Protein AF-A0AAU4J908-F1 (afdb_monomer)

Sequence (123 aa):
MGYPFQTADGSRILWDPALRVGQAYVALAREAAELHGLPTGLTENERLGGSDVDPAAFQRFTQGLYDRYCSTNNFVLHGLLRGLLLSSIVMLEKTGGSIVRTPGREDGLLEDLDSYVRAMWTD

Nearest PDB structures (foldseek):
  7zoq-assembly1_A  TM=2.936E-01  e=1.589E+00  Desulfonema magnum
  3now-assembly1_A  TM=3.440E-01  e=5.905E+00  Drosophila melanogaster
  2qe0-assembly1_D  TM=2.023E-01  e=7.419E+00  Streptococcus mutans

pLDDT: mean 93.95, std 6.59, range [47.62, 98.62]

Structure (mmCIF, N/CA/C/O backbone):
data_AF-A0AAU4J908-F1
#
_entry.id   AF-A0AAU4J908-F1
#
loop_
_atom_site.group_PDB
_atom_site.id
_atom_site.type_symbol
_atom_site.label_atom_id
_atom_site.label_alt_id
_atom_site.label_comp_id
_atom_site.label_asym_id
_atom_site.label_entity_id
_atom_site.label_seq_id
_atom_site.pdbx_PDB_ins_code
_atom_site.Cartn_x
_atom_site.Cartn_y
_atom_site.Cartn_z
_atom_site.occupancy
_atom_site.B_iso_or_equiv
_atom_site.auth_seq_id
_atom_site.auth_comp_id
_atom_site.auth_asym_id
_atom_site.auth_atom_id
_atom_site.pdbx_PDB_model_num
ATOM 1 N N . MET A 1 1 ? 22.316 -4.819 -2.686 1.00 78.69 1 MET A N 1
ATOM 2 C CA . MET A 1 1 ? 21.270 -4.737 -3.725 1.00 78.69 1 MET A CA 1
ATOM 3 C C . MET A 1 1 ? 19.957 -4.429 -3.027 1.00 78.69 1 MET A C 1
ATOM 5 O O . MET A 1 1 ? 19.710 -5.032 -1.981 1.00 78.69 1 MET A O 1
ATOM 9 N N . GLY A 1 2 ? 19.210 -3.449 -3.531 1.00 93.31 2 GLY A N 1
ATOM 10 C CA . GLY A 1 2 ? 17.908 -3.053 -2.991 1.00 93.31 2 GLY A CA 1
ATOM 11 C C . GLY A 1 2 ? 16.751 -3.847 -3.599 1.00 93.31 2 GLY A C 1
ATOM 12 O O . GLY A 1 2 ? 16.976 -4.899 -4.200 1.00 93.31 2 GLY A O 1
ATOM 13 N N . TYR A 1 3 ? 15.534 -3.345 -3.422 1.00 97.19 3 TYR A N 1
ATOM 14 C CA . TYR A 1 3 ? 14.311 -3.821 -4.072 1.00 97.19 3 TYR A CA 1
ATOM 15 C C . TYR A 1 3 ? 13.496 -2.599 -4.512 1.00 97.19 3 TYR A C 1
ATOM 17 O O . TYR A 1 3 ? 12.584 -2.179 -3.799 1.00 97.19 3 TYR A O 1
ATOM 25 N N . PRO A 1 4 ? 13.846 -1.969 -5.641 1.00 97.25 4 PRO A N 1
ATOM 26 C CA . PRO A 1 4 ? 13.263 -0.692 -6.017 1.00 97.25 4 PRO A CA 1
ATOM 27 C C . PRO A 1 4 ? 11.780 -0.834 -6.370 1.00 97.25 4 PRO A C 1
ATOM 29 O O . PRO A 1 4 ? 11.395 -1.662 -7.194 1.00 97.25 4 PRO A O 1
ATOM 32 N N . PHE A 1 5 ? 10.957 0.024 -5.779 1.00 97.94 5 PHE A N 1
ATOM 33 C CA . PHE A 1 5 ? 9.586 0.286 -6.195 1.00 97.94 5 PHE A CA 1
ATOM 34 C C . PHE A 1 5 ? 9.595 1.478 -7.148 1.00 97.94 5 PHE A C 1
ATOM 36 O O . PHE A 1 5 ? 9.950 2.589 -6.745 1.00 97.94 5 PHE A O 1
ATOM 43 N N . GLN A 1 6 ? 9.223 1.263 -8.406 1.00 97.69 6 GLN A N 1
ATOM 44 C CA . GLN A 1 6 ? 9.184 2.284 -9.452 1.00 97.69 6 GLN A CA 1
ATOM 45 C C . GLN A 1 6 ? 7.741 2.515 -9.903 1.00 97.69 6 GLN A C 1
ATOM 47 O O . GLN A 1 6 ? 6.936 1.597 -9.869 1.00 97.69 6 GLN A O 1
ATOM 52 N N . THR A 1 7 ? 7.378 3.718 -10.338 1.00 97.50 7 THR A N 1
ATOM 53 C CA . THR A 1 7 ? 6.114 3.906 -11.065 1.00 97.50 7 THR A CA 1
ATOM 54 C C . THR A 1 7 ? 6.107 3.066 -12.345 1.00 97.50 7 THR A C 1
ATOM 56 O O . THR A 1 7 ? 7.138 2.932 -12.998 1.00 97.50 7 THR A O 1
ATOM 59 N N . ALA A 1 8 ? 4.951 2.524 -12.736 1.00 94.81 8 ALA A N 1
ATOM 60 C CA . ALA A 1 8 ? 4.841 1.640 -13.905 1.00 94.81 8 ALA A CA 1
ATOM 61 C C . ALA A 1 8 ? 5.262 2.293 -15.241 1.00 94.81 8 ALA A C 1
ATOM 63 O O . ALA A 1 8 ? 5.631 1.601 -16.185 1.00 94.81 8 ALA A O 1
ATOM 64 N N . ASP A 1 9 ? 5.242 3.626 -15.326 1.00 93.88 9 ASP A N 1
ATOM 65 C CA . ASP A 1 9 ? 5.757 4.393 -16.470 1.00 93.88 9 ASP A CA 1
ATOM 66 C C . ASP A 1 9 ? 7.287 4.595 -16.441 1.00 93.88 9 ASP A C 1
ATOM 68 O O . ASP A 1 9 ? 7.859 5.221 -17.333 1.00 93.88 9 ASP A O 1
ATOM 72 N N . GLY A 1 10 ? 7.963 4.098 -15.404 1.00 93.31 10 GLY A N 1
ATOM 73 C CA . GLY A 1 10 ? 9.398 4.230 -15.201 1.00 93.31 10 GLY A CA 1
ATOM 74 C C . GLY A 1 10 ? 9.867 5.629 -14.783 1.00 93.31 10 GLY A C 1
ATOM 75 O O . GLY A 1 10 ? 11.074 5.854 -14.680 1.00 93.31 10 GLY A O 1
ATOM 76 N N . SER A 1 11 ? 8.963 6.581 -14.541 1.00 93.44 11 SER A N 1
ATOM 77 C CA . SER A 1 11 ? 9.330 7.987 -14.332 1.00 93.44 11 SER A CA 1
ATOM 78 C C . SER A 1 11 ? 9.950 8.278 -12.961 1.00 93.44 11 SER A C 1
ATOM 80 O O . SER A 1 11 ? 10.714 9.239 -12.829 1.00 93.44 11 SER A O 1
ATOM 82 N N . ARG A 1 12 ? 9.651 7.474 -11.929 1.00 94.25 12 ARG A N 1
ATOM 83 C CA . ARG A 1 12 ? 10.062 7.769 -10.548 1.00 94.25 12 ARG A CA 1
ATOM 84 C C . ARG A 1 12 ? 10.290 6.518 -9.704 1.00 94.25 12 ARG A C 1
ATOM 86 O O . ARG A 1 12 ? 9.445 5.633 -9.658 1.00 94.25 12 ARG A O 1
ATOM 93 N N . ILE A 1 13 ? 11.385 6.506 -8.940 1.00 96.06 13 ILE A N 1
ATOM 94 C CA . ILE A 1 13 ? 11.587 5.555 -7.836 1.00 96.06 13 ILE A CA 1
ATOM 95 C C . ILE A 1 13 ? 10.852 6.066 -6.594 1.00 96.06 13 ILE A C 1
ATOM 97 O O . ILE A 1 13 ? 11.121 7.163 -6.097 1.00 96.06 13 ILE A O 1
ATOM 101 N N . LEU A 1 14 ? 9.913 5.270 -6.096 1.00 96.31 14 LEU A N 1
ATOM 102 C CA . LEU A 1 14 ? 9.073 5.564 -4.938 1.00 96.31 14 LEU A CA 1
ATOM 103 C C . LEU A 1 14 ? 9.779 5.167 -3.639 1.00 96.31 14 LEU A C 1
ATOM 105 O O . LEU A 1 14 ? 9.811 5.937 -2.683 1.00 96.31 14 LEU A O 1
ATOM 109 N N . TRP A 1 15 ? 10.426 4.010 -3.615 1.00 96.94 15 TRP A N 1
ATOM 110 C CA . TRP A 1 15 ? 11.142 3.510 -2.444 1.00 96.94 15 TRP A CA 1
ATOM 111 C C . TRP A 1 15 ? 12.186 2.488 -2.887 1.00 96.94 15 TRP A C 1
ATOM 113 O O . TRP A 1 15 ? 11.892 1.684 -3.762 1.00 96.94 15 TRP A O 1
ATOM 123 N N . ASP A 1 16 ? 13.385 2.505 -2.305 1.00 96.19 16 ASP A N 1
ATOM 124 C CA . ASP A 1 16 ? 14.421 1.498 -2.578 1.00 96.19 16 ASP A CA 1
ATOM 125 C C . ASP A 1 16 ? 14.965 0.900 -1.267 1.00 96.19 16 ASP A C 1
ATOM 127 O O . ASP A 1 16 ? 16.023 1.294 -0.773 1.00 96.19 16 ASP A O 1
ATOM 131 N N . PRO A 1 17 ? 14.206 -0.003 -0.625 1.00 96.25 17 PRO A N 1
ATOM 132 C CA . PRO A 1 17 ? 14.638 -0.667 0.591 1.00 96.25 17 PRO A CA 1
ATOM 133 C C . PRO A 1 17 ? 15.685 -1.747 0.332 1.00 96.25 17 PRO A C 1
ATOM 135 O O . PRO A 1 17 ? 15.891 -2.222 -0.782 1.00 96.25 17 PRO A O 1
ATOM 138 N N . ALA A 1 18 ? 16.270 -2.254 1.419 1.00 96.19 18 ALA A N 1
ATOM 139 C CA . ALA A 1 18 ? 17.009 -3.509 1.376 1.00 96.19 18 ALA A CA 1
ATOM 140 C C . ALA A 1 18 ? 16.141 -4.653 0.813 1.00 96.19 18 ALA A C 1
ATOM 142 O O . ALA A 1 18 ? 14.956 -4.760 1.135 1.00 96.19 18 ALA A O 1
ATOM 143 N N . LEU A 1 19 ? 16.763 -5.560 0.050 1.00 95.88 19 LEU A N 1
ATOM 144 C CA . LEU A 1 19 ? 16.084 -6.635 -0.687 1.00 95.88 19 LEU A CA 1
ATOM 145 C C . LEU A 1 19 ? 14.997 -7.368 0.119 1.00 95.88 19 LEU A C 1
ATOM 147 O O . LEU A 1 19 ? 13.852 -7.479 -0.312 1.00 95.88 19 LEU A O 1
ATOM 151 N N . ARG A 1 20 ? 15.347 -7.840 1.321 1.00 96.75 20 ARG A N 1
ATOM 152 C CA . ARG A 1 20 ? 14.433 -8.611 2.179 1.00 96.75 20 ARG A CA 1
ATOM 153 C C . ARG A 1 20 ? 13.255 -7.794 2.704 1.00 96.75 20 ARG A C 1
ATOM 155 O O . ARG A 1 20 ? 12.194 -8.360 2.936 1.00 96.75 20 ARG A O 1
ATOM 162 N N . VAL A 1 21 ? 13.439 -6.490 2.891 1.00 96.38 21 VAL A N 1
ATOM 163 C CA . VAL A 1 21 ? 12.372 -5.589 3.341 1.00 96.38 21 VAL A CA 1
ATOM 164 C C . VAL A 1 21 ? 11.360 -5.390 2.214 1.00 96.38 21 VAL A C 1
ATOM 166 O O . VAL A 1 21 ? 10.165 -5.543 2.448 1.00 96.38 21 VAL A O 1
ATOM 169 N N . GLY A 1 22 ? 11.826 -5.152 0.982 1.00 97.44 22 GLY A N 1
ATOM 170 C CA . GLY A 1 22 ? 10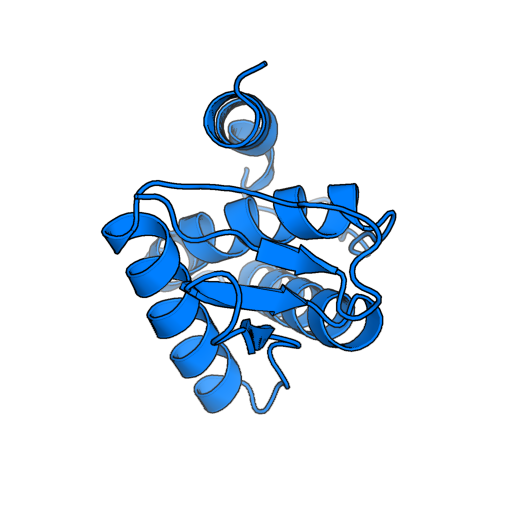.940 -5.056 -0.183 1.00 97.44 22 GLY A CA 1
ATOM 171 C C . GLY A 1 22 ? 10.186 -6.359 -0.464 1.00 97.44 22 GLY A C 1
ATOM 172 O O . GLY A 1 22 ? 8.971 -6.339 -0.640 1.00 97.44 22 GLY A O 1
ATOM 173 N N . GLN A 1 23 ? 10.868 -7.507 -0.399 1.00 97.62 23 GLN A N 1
ATOM 174 C CA . GLN A 1 23 ? 10.231 -8.822 -0.549 1.00 97.62 23 GLN A CA 1
ATOM 175 C C . GLN A 1 23 ? 9.167 -9.089 0.525 1.00 97.62 23 GLN A C 1
ATOM 177 O O . GLN A 1 23 ? 8.081 -9.570 0.204 1.00 97.62 23 GLN A O 1
ATOM 182 N N . ALA A 1 24 ? 9.457 -8.760 1.789 1.00 97.94 24 ALA A N 1
ATOM 183 C CA . ALA A 1 24 ? 8.493 -8.901 2.877 1.00 97.94 24 ALA A CA 1
ATOM 184 C C . ALA A 1 24 ? 7.264 -8.009 2.658 1.00 97.94 24 ALA A C 1
ATOM 186 O O . ALA A 1 24 ? 6.138 -8.476 2.808 1.00 97.94 24 ALA A O 1
ATOM 187 N N . TYR A 1 25 ? 7.471 -6.757 2.242 1.00 98.19 25 TYR A N 1
ATOM 188 C CA . TYR A 1 25 ? 6.382 -5.846 1.904 1.00 98.19 25 TYR A CA 1
ATOM 189 C C . TYR A 1 25 ? 5.497 -6.403 0.780 1.00 98.19 25 TYR A C 1
ATOM 191 O O . TYR A 1 25 ? 4.280 -6.458 0.938 1.00 98.19 25 TYR A O 1
ATOM 199 N N . VAL A 1 26 ? 6.086 -6.880 -0.324 1.00 98.44 26 VAL A N 1
ATOM 200 C CA . VAL A 1 26 ? 5.327 -7.456 -1.449 1.00 98.44 26 VAL A CA 1
ATOM 201 C C . VAL A 1 26 ? 4.534 -8.688 -1.019 1.00 98.44 26 VAL A C 1
ATOM 203 O O . VAL A 1 26 ? 3.374 -8.823 -1.403 1.00 98.44 26 VAL A O 1
ATOM 206 N N . ALA A 1 27 ? 5.124 -9.574 -0.213 1.00 98.19 27 ALA A N 1
ATOM 207 C CA . ALA A 1 27 ? 4.436 -10.761 0.289 1.00 98.19 27 ALA A CA 1
ATOM 208 C C . ALA A 1 27 ? 3.222 -10.391 1.159 1.00 98.19 27 ALA A C 1
ATOM 210 O O . ALA A 1 27 ? 2.128 -10.905 0.934 1.00 98.19 27 ALA A O 1
ATOM 211 N N . LEU A 1 28 ? 3.392 -9.450 2.094 1.00 98.00 28 LEU A N 1
ATOM 212 C CA . LEU A 1 28 ? 2.302 -8.956 2.939 1.00 98.00 28 LEU A CA 1
ATOM 213 C C . LEU A 1 28 ? 1.216 -8.249 2.120 1.00 98.00 28 LEU A C 1
ATOM 215 O O . LEU A 1 28 ? 0.030 -8.461 2.362 1.00 98.00 28 LEU A O 1
ATOM 219 N N . ALA A 1 29 ? 1.610 -7.435 1.138 1.00 98.38 29 ALA A N 1
A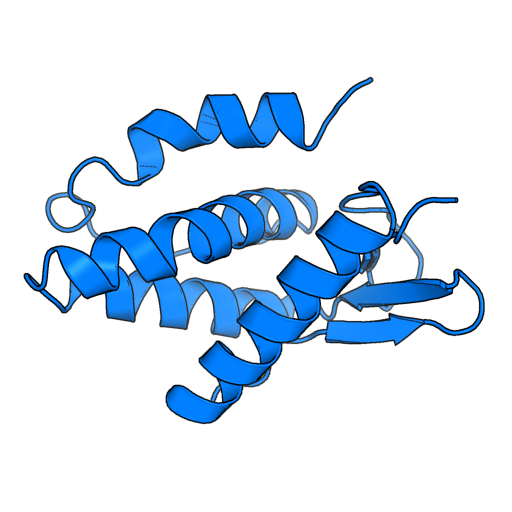TOM 220 C CA . ALA A 1 29 ? 0.673 -6.729 0.275 1.00 98.38 29 ALA A CA 1
ATOM 221 C C . ALA A 1 29 ? -0.169 -7.698 -0.563 1.00 98.38 29 ALA A C 1
ATOM 223 O O . ALA A 1 29 ? -1.376 -7.502 -0.674 1.00 98.38 29 ALA A O 1
ATOM 224 N N . ARG A 1 30 ? 0.450 -8.749 -1.120 1.00 98.00 30 ARG A N 1
ATOM 225 C CA . ARG A 1 30 ? -0.243 -9.796 -1.888 1.00 98.00 30 ARG A CA 1
ATOM 226 C C . ARG A 1 30 ? -1.258 -10.547 -1.031 1.00 98.00 30 ARG A C 1
ATOM 228 O O . ARG A 1 30 ? -2.412 -10.631 -1.428 1.00 98.00 30 ARG A O 1
ATOM 235 N N . GLU A 1 31 ? -0.866 -10.993 0.160 1.00 97.25 31 GLU A N 1
ATOM 236 C CA . GLU A 1 31 ? -1.783 -11.692 1.071 1.00 97.25 31 GLU A CA 1
ATOM 237 C C . GLU A 1 31 ? -2.958 -10.793 1.489 1.00 97.25 31 GLU A C 1
ATOM 239 O O . GLU A 1 31 ? -4.118 -11.199 1.445 1.00 97.25 31 GLU A O 1
ATOM 244 N N . ALA A 1 32 ? -2.687 -9.531 1.839 1.00 96.44 32 ALA A N 1
ATOM 245 C CA . ALA A 1 32 ? -3.740 -8.586 2.200 1.00 96.44 32 ALA A CA 1
ATOM 246 C C . ALA A 1 32 ? -4.685 -8.293 1.020 1.00 96.44 32 ALA A C 1
ATOM 248 O O . ALA A 1 32 ? -5.897 -8.183 1.204 1.00 96.44 32 ALA A O 1
ATOM 249 N N . ALA A 1 33 ? -4.145 -8.191 -0.195 1.00 97.06 33 ALA A N 1
ATOM 250 C CA . ALA A 1 33 ? -4.924 -8.052 -1.418 1.00 97.06 33 ALA A CA 1
ATOM 251 C C . ALA A 1 33 ? -5.843 -9.254 -1.658 1.00 97.06 33 ALA A C 1
ATOM 253 O O . ALA A 1 33 ? -7.024 -9.057 -1.940 1.00 97.06 33 ALA A O 1
ATOM 254 N N . GLU A 1 34 ? -5.337 -10.478 -1.502 1.00 96.69 34 GLU A N 1
ATOM 255 C CA . GLU A 1 34 ? -6.128 -11.704 -1.647 1.00 96.69 34 GLU A CA 1
ATOM 256 C C . GLU A 1 34 ? -7.250 -11.781 -0.603 1.00 96.69 34 GLU A C 1
ATOM 258 O O . GLU A 1 34 ? -8.412 -11.981 -0.962 1.00 96.69 34 GLU A O 1
ATOM 263 N N . LEU A 1 35 ? -6.940 -11.516 0.670 1.00 93.75 35 LEU A N 1
ATOM 264 C CA . LEU A 1 35 ? -7.920 -11.507 1.764 1.00 93.75 35 LEU A CA 1
ATOM 265 C C . LEU A 1 35 ? -9.039 -10.471 1.577 1.00 93.75 35 LEU A C 1
ATOM 267 O O . LEU A 1 35 ? -10.138 -10.641 2.114 1.00 93.75 35 LEU A O 1
ATOM 271 N N . HIS A 1 36 ? -8.768 -9.385 0.852 1.00 91.06 36 HIS A N 1
ATOM 272 C CA . HIS A 1 36 ? -9.706 -8.280 0.651 1.00 91.06 36 HIS A CA 1
ATOM 273 C C . HIS A 1 36 ? -10.261 -8.179 -0.775 1.00 91.06 36 HIS A C 1
ATOM 275 O O . HIS A 1 36 ? -11.105 -7.322 -1.030 1.00 91.06 36 HIS A O 1
ATOM 281 N N . GLY A 1 37 ? -9.834 -9.049 -1.695 1.00 94.81 37 GLY A N 1
ATOM 282 C CA . GLY A 1 37 ? -10.243 -9.008 -3.100 1.00 94.81 37 GLY A CA 1
ATOM 283 C C . GLY A 1 37 ? -9.830 -7.719 -3.821 1.00 94.81 37 GLY A C 1
ATOM 284 O O . GLY A 1 37 ? -10.575 -7.227 -4.668 1.00 94.81 37 GLY A O 1
ATOM 285 N N . LEU A 1 38 ? -8.676 -7.144 -3.470 1.00 95.50 38 LEU A N 1
ATOM 286 C CA . LEU A 1 38 ? -8.176 -5.879 -4.019 1.00 95.50 38 LEU A CA 1
ATOM 287 C C . LEU A 1 38 ? -6.934 -6.113 -4.890 1.00 95.50 38 LEU A C 1
ATOM 289 O O . LEU A 1 38 ? -6.060 -6.875 -4.494 1.00 95.50 38 LEU A O 1
ATOM 293 N N . PRO A 1 39 ? -6.781 -5.442 -6.044 1.00 96.25 39 PRO A N 1
ATOM 294 C CA . PRO A 1 39 ? -5.520 -5.475 -6.778 1.00 96.25 39 PRO A CA 1
ATOM 295 C C . PRO A 1 39 ? -4.467 -4.652 -6.030 1.00 96.25 39 PRO A C 1
ATOM 297 O O . PRO A 1 39 ? -4.727 -3.494 -5.725 1.00 96.25 39 PRO A O 1
ATOM 300 N N . THR A 1 40 ? -3.270 -5.198 -5.790 1.00 98.12 40 THR A N 1
ATOM 301 C CA . THR A 1 40 ? -2.184 -4.445 -5.130 1.00 98.12 40 THR A CA 1
ATOM 302 C C . THR A 1 40 ? -1.704 -3.258 -5.961 1.00 98.12 40 THR A C 1
ATOM 304 O O . THR A 1 40 ? -1.257 -2.271 -5.400 1.00 98.12 40 THR A O 1
ATOM 307 N N . GLY A 1 41 ? -1.750 -3.358 -7.294 1.00 97.88 41 GLY A N 1
ATOM 308 C CA . GLY A 1 41 ? -1.054 -2.430 -8.190 1.00 97.88 41 GLY A CA 1
ATOM 309 C C . GLY A 1 41 ? 0.458 -2.658 -8.265 1.00 97.88 41 GLY A C 1
ATOM 310 O O . GLY A 1 41 ? 1.149 -1.840 -8.857 1.00 97.88 41 GLY A O 1
ATOM 311 N N . LEU A 1 42 ? 0.969 -3.748 -7.683 1.00 98.44 42 LEU A N 1
ATOM 312 C CA . LEU A 1 42 ? 2.380 -4.127 -7.729 1.00 98.44 42 LEU A CA 1
ATOM 313 C C . LEU A 1 42 ? 2.600 -5.217 -8.781 1.00 98.44 42 LEU A C 1
ATOM 315 O O . LEU A 1 42 ? 1.965 -6.273 -8.721 1.00 98.44 42 LEU A O 1
ATOM 319 N N . THR A 1 43 ? 3.543 -5.002 -9.690 1.00 98.12 43 THR A N 1
ATOM 320 C CA . THR A 1 43 ? 3.986 -5.993 -10.682 1.00 98.12 43 THR A CA 1
ATOM 321 C C . THR A 1 43 ? 5.491 -6.182 -10.598 1.00 98.12 43 THR A C 1
ATOM 323 O O . THR A 1 43 ? 6.217 -5.235 -10.326 1.00 98.12 43 THR A O 1
ATOM 326 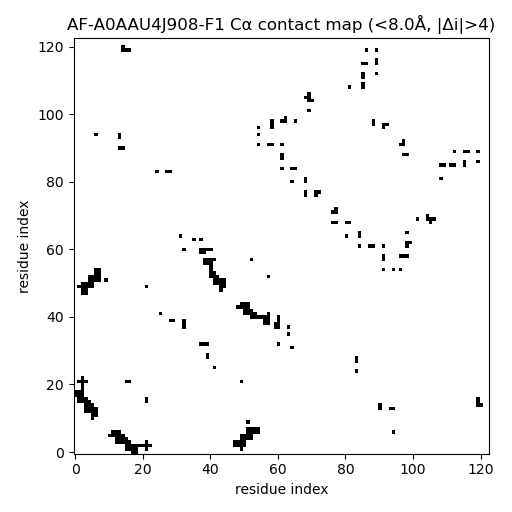N N . GLU A 1 44 ? 5.982 -7.403 -10.797 1.00 97.44 44 GLU A N 1
ATOM 327 C CA . GLU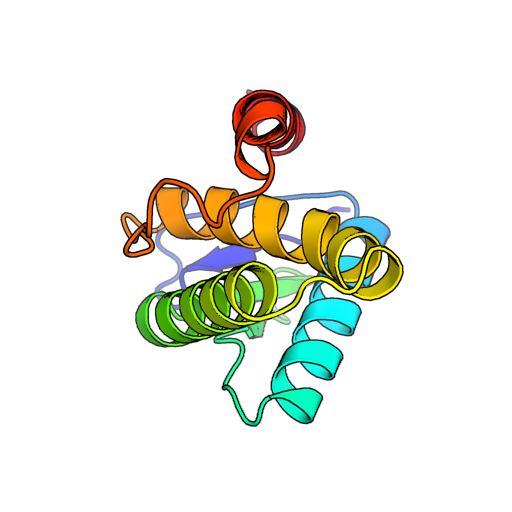 A 1 44 ? 7.421 -7.673 -10.745 1.00 97.44 44 GLU A CA 1
ATOM 328 C C . GLU A 1 44 ? 8.167 -6.923 -11.855 1.00 97.44 44 GLU A C 1
ATOM 330 O O . GLU A 1 44 ? 7.763 -6.958 -13.015 1.00 97.44 44 GLU A O 1
ATOM 335 N N . ASN A 1 45 ? 9.264 -6.257 -11.490 1.00 96.06 45 ASN A N 1
ATOM 336 C CA . ASN A 1 45 ? 10.154 -5.583 -12.427 1.00 96.06 45 ASN A CA 1
ATOM 337 C C . ASN A 1 45 ? 11.477 -6.355 -12.493 1.00 96.06 45 ASN A C 1
ATOM 339 O O . ASN A 1 45 ? 12.404 -6.098 -11.720 1.00 96.06 45 ASN A O 1
ATOM 343 N N . GLU A 1 46 ? 11.566 -7.304 -13.428 1.00 92.94 46 GLU A N 1
ATOM 344 C CA . GLU A 1 46 ? 12.753 -8.152 -13.620 1.00 92.94 46 GLU A CA 1
ATOM 345 C C . GLU A 1 46 ? 14.008 -7.334 -13.962 1.00 92.94 46 GLU A C 1
ATOM 347 O O . GLU A 1 46 ? 15.114 -7.673 -13.542 1.00 92.94 46 GLU A O 1
ATOM 352 N N . ARG A 1 47 ? 13.845 -6.217 -14.685 1.00 92.06 47 ARG A N 1
ATOM 353 C CA . ARG A 1 47 ? 14.953 -5.350 -15.114 1.00 92.06 47 ARG A CA 1
ATOM 354 C C . ARG A 1 47 ? 15.656 -4.688 -13.930 1.00 92.06 47 ARG A C 1
ATOM 356 O O . ARG A 1 47 ? 16.874 -4.528 -13.965 1.00 92.06 47 ARG A O 1
ATOM 363 N N . LEU A 1 48 ? 14.900 -4.264 -12.920 1.00 92.38 48 LEU A N 1
ATOM 364 C CA . LEU A 1 48 ? 15.431 -3.605 -11.724 1.00 92.38 48 LEU A CA 1
ATOM 365 C C . LEU A 1 48 ? 15.554 -4.542 -10.514 1.00 92.38 48 LEU A C 1
ATOM 367 O O . LEU A 1 48 ? 16.123 -4.140 -9.500 1.00 92.38 48 LEU A O 1
ATOM 371 N N . GLY A 1 49 ? 15.039 -5.772 -10.604 1.00 94.94 49 GLY A N 1
ATOM 372 C CA . GLY A 1 49 ? 14.973 -6.705 -9.477 1.00 94.94 49 GLY A CA 1
ATOM 373 C C . GLY A 1 49 ? 14.046 -6.214 -8.359 1.00 94.94 49 GLY A C 1
ATOM 374 O O . GLY A 1 49 ? 14.348 -6.410 -7.181 1.00 94.94 49 GLY A O 1
ATOM 375 N N . GLY A 1 50 ? 12.959 -5.532 -8.729 1.00 96.94 50 GLY A N 1
ATOM 376 C CA . GLY A 1 50 ? 12.051 -4.834 -7.817 1.00 96.94 50 GLY A CA 1
ATOM 377 C C . GLY A 1 50 ? 10.583 -4.968 -8.220 1.00 96.94 50 GLY A C 1
ATOM 378 O O . GLY A 1 50 ? 10.155 -6.015 -8.708 1.00 96.94 50 GLY A O 1
ATOM 379 N N . SER A 1 51 ? 9.799 -3.911 -8.015 1.00 98.19 51 SER A N 1
ATOM 380 C CA . SER A 1 51 ? 8.385 -3.859 -8.404 1.00 98.19 51 SER A CA 1
ATOM 381 C C . SER A 1 51 ? 8.030 -2.560 -9.119 1.00 98.19 51 SER A C 1
ATOM 383 O O . SER A 1 51 ? 8.395 -1.475 -8.674 1.00 98.19 51 SER A O 1
ATOM 385 N N . ASP A 1 52 ? 7.253 -2.673 -10.187 1.00 98.44 52 ASP A N 1
ATOM 386 C CA . ASP A 1 52 ? 6.510 -1.560 -10.764 1.00 98.44 52 ASP A CA 1
ATOM 387 C C . ASP A 1 52 ? 5.211 -1.333 -9.980 1.00 98.44 52 ASP A C 1
ATOM 389 O O . ASP A 1 52 ? 4.594 -2.275 -9.477 1.00 98.44 52 ASP A O 1
ATOM 393 N N . VAL A 1 53 ? 4.807 -0.070 -9.875 1.00 98.56 53 VAL A N 1
ATOM 394 C CA . VAL A 1 53 ? 3.646 0.400 -9.120 1.00 98.56 53 VAL A CA 1
ATOM 395 C C . VAL A 1 53 ? 2.709 1.144 -10.066 1.00 98.56 53 VAL A C 1
ATOM 397 O O . VAL A 1 53 ? 3.047 2.220 -10.563 1.00 98.56 53 VAL A O 1
ATOM 400 N N . ASP A 1 54 ? 1.522 0.585 -10.293 1.00 98.31 54 ASP A N 1
ATOM 401 C CA . ASP A 1 54 ? 0.381 1.278 -10.896 1.00 98.31 54 ASP A CA 1
ATOM 402 C C . ASP A 1 54 ? -0.247 2.198 -9.835 1.00 98.31 54 ASP A C 1
ATOM 404 O O . ASP A 1 54 ? -0.860 1.695 -8.886 1.00 98.31 54 ASP A O 1
ATOM 408 N N . PRO A 1 55 ? -0.150 3.535 -9.972 1.00 97.44 55 PRO A N 1
ATOM 409 C CA . PRO A 1 55 ? -0.632 4.456 -8.946 1.00 97.44 55 PRO A CA 1
ATOM 410 C C . PRO A 1 55 ? -2.136 4.345 -8.669 1.00 97.44 55 PRO A C 1
ATOM 412 O O . PRO A 1 55 ? -2.564 4.479 -7.525 1.00 97.44 55 PRO A O 1
ATOM 415 N N . ALA A 1 56 ? -2.954 4.081 -9.690 1.00 97.38 56 ALA A N 1
ATOM 416 C CA . ALA A 1 56 ? -4.408 4.050 -9.552 1.00 97.38 56 ALA A CA 1
ATOM 417 C C . ALA A 1 56 ? -4.892 2.750 -8.894 1.00 97.38 56 ALA A C 1
ATOM 419 O O . ALA A 1 56 ? -5.839 2.750 -8.100 1.00 97.38 56 ALA A O 1
ATOM 420 N N . ALA A 1 57 ? -4.265 1.617 -9.215 1.00 98.12 57 ALA A N 1
ATOM 421 C CA . ALA A 1 57 ? -4.516 0.363 -8.510 1.00 98.12 57 ALA A CA 1
ATOM 422 C C . ALA A 1 57 ? -3.987 0.424 -7.069 1.00 98.12 57 ALA A C 1
ATOM 424 O O . ALA A 1 57 ? -4.725 0.099 -6.139 1.00 98.12 57 ALA A O 1
ATOM 425 N N . PHE A 1 58 ? -2.772 0.941 -6.881 1.00 98.56 58 PHE A N 1
ATOM 426 C CA . PHE A 1 58 ? -2.142 1.064 -5.572 1.00 98.56 58 PHE A CA 1
ATOM 427 C C . PHE A 1 58 ? -2.905 2.016 -4.637 1.00 98.56 58 PHE A C 1
ATOM 429 O O . PHE A 1 58 ? -3.085 1.711 -3.462 1.00 98.56 58 PHE A O 1
ATOM 436 N N . GLN A 1 59 ? -3.466 3.119 -5.148 1.00 98.62 59 GLN A N 1
ATOM 437 C CA . GLN A 1 59 ? -4.336 3.997 -4.357 1.00 98.62 59 GLN A CA 1
ATOM 438 C C . GLN A 1 59 ? -5.578 3.266 -3.833 1.00 98.62 59 GLN A C 1
ATOM 440 O O . GLN A 1 59 ? -5.931 3.410 -2.663 1.00 98.62 59 GLN A O 1
ATOM 445 N N . ARG A 1 60 ? -6.238 2.463 -4.678 1.00 98.31 60 ARG A N 1
ATOM 446 C CA . ARG A 1 60 ? -7.418 1.678 -4.275 1.00 98.31 60 ARG A CA 1
ATOM 447 C C . ARG A 1 60 ? -7.065 0.621 -3.235 1.00 98.31 60 ARG A C 1
ATOM 449 O O . ARG A 1 60 ? -7.821 0.435 -2.286 1.00 98.31 60 ARG A O 1
ATOM 456 N N . PHE A 1 61 ? -5.919 -0.033 -3.396 1.00 98.56 61 PHE A N 1
ATOM 457 C CA . PHE A 1 61 ? -5.385 -0.971 -2.414 1.00 98.56 61 PHE A CA 1
ATOM 458 C C . PHE A 1 61 ? -5.158 -0.301 -1.055 1.00 98.56 61 PHE A C 1
ATOM 460 O O . PHE A 1 61 ? -5.726 -0.733 -0.053 1.00 98.56 61 PHE A O 1
ATOM 467 N N . THR A 1 62 ? -4.404 0.799 -1.027 1.00 98.44 62 THR A N 1
ATOM 468 C CA . THR A 1 62 ? -4.084 1.534 0.204 1.00 98.44 62 THR A CA 1
ATOM 469 C C . THR A 1 62 ? -5.337 2.093 0.878 1.00 98.44 62 THR A C 1
ATOM 471 O O . THR A 1 62 ? -5.467 1.992 2.098 1.00 98.44 62 THR A O 1
ATOM 474 N N . GLN A 1 63 ? -6.299 2.613 0.104 1.00 98.19 63 GLN A N 1
ATOM 475 C CA . GLN A 1 63 ? -7.595 3.039 0.639 1.00 98.19 63 GLN A CA 1
ATOM 476 C C . GLN A 1 63 ? -8.356 1.868 1.269 1.00 98.19 63 GLN A C 1
ATOM 478 O O . GLN A 1 63 ? -8.866 2.004 2.374 1.00 98.19 63 GLN A O 1
ATOM 483 N N . GLY A 1 64 ? -8.405 0.706 0.613 1.00 97.44 64 GLY A N 1
ATOM 484 C CA . GLY A 1 64 ? -9.096 -0.465 1.154 1.00 97.44 64 GLY A CA 1
ATOM 485 C C . GLY A 1 64 ? -8.475 -0.980 2.456 1.00 97.44 64 GLY A C 1
ATOM 486 O O . GLY A 1 64 ? -9.201 -1.344 3.383 1.00 97.44 64 GLY A O 1
ATOM 487 N N . LEU A 1 65 ? -7.142 -0.950 2.570 1.00 97.06 65 LEU A N 1
ATOM 488 C CA . LEU A 1 65 ? -6.450 -1.249 3.828 1.00 97.06 65 LEU A CA 1
ATOM 489 C C . LEU A 1 65 ? -6.795 -0.238 4.926 1.00 97.06 65 LEU A C 1
ATOM 491 O O . LEU A 1 65 ? -7.047 -0.636 6.064 1.00 97.06 65 LEU A O 1
ATOM 495 N N . TYR A 1 66 ? -6.833 1.053 4.588 1.00 97.31 66 TYR A N 1
ATOM 496 C CA . TYR A 1 66 ? -7.223 2.114 5.513 1.00 97.31 66 TYR A CA 1
ATOM 497 C C . TYR A 1 66 ? -8.666 1.945 6.001 1.00 97.31 66 TYR A C 1
ATOM 499 O O . TYR A 1 66 ? -8.919 1.935 7.205 1.00 97.31 66 TYR A O 1
ATOM 507 N N . ASP A 1 67 ? -9.608 1.719 5.087 1.00 95.69 67 ASP A N 1
ATOM 508 C CA . ASP A 1 67 ? -11.012 1.491 5.424 1.00 95.69 67 ASP A CA 1
ATOM 509 C C . ASP A 1 67 ? -11.156 0.259 6.323 1.00 95.69 67 ASP A C 1
ATOM 511 O O . ASP A 1 67 ? -11.913 0.271 7.301 1.00 95.69 67 ASP A O 1
ATOM 515 N N . ARG A 1 68 ? -10.380 -0.799 6.047 1.00 93.94 68 ARG A N 1
ATOM 516 C CA . ARG A 1 68 ? -10.366 -2.002 6.878 1.00 93.94 68 ARG A CA 1
ATOM 517 C C . ARG A 1 68 ? -9.843 -1.713 8.279 1.00 93.94 68 ARG A C 1
ATOM 519 O O . ARG A 1 68 ? -10.511 -2.119 9.235 1.00 93.94 68 ARG A O 1
ATOM 526 N N . TYR A 1 69 ? -8.715 -1.013 8.390 1.00 94.56 69 TYR A N 1
ATOM 527 C CA . TYR A 1 69 ? -8.139 -0.562 9.657 1.00 94.56 69 TYR A CA 1
ATOM 528 C C . TYR A 1 69 ? -9.189 0.218 10.464 1.00 94.56 69 TYR A C 1
ATOM 530 O O . TYR A 1 69 ? -9.525 -0.163 11.580 1.00 94.56 69 TYR A O 1
ATOM 538 N N . CYS A 1 70 ? -9.836 1.216 9.861 1.00 94.38 70 CYS A N 1
ATOM 539 C CA . CYS A 1 70 ? -10.849 2.044 10.520 1.00 94.38 70 CYS A CA 1
ATOM 540 C C . CYS A 1 70 ? -12.181 1.330 10.827 1.00 94.38 70 CYS A C 1
ATOM 542 O O . CYS A 1 70 ? -12.984 1.837 11.613 1.00 94.38 70 CYS A O 1
ATOM 544 N N . SER A 1 71 ? -12.468 0.192 10.187 1.00 92.94 71 SER A N 1
ATOM 545 C CA . SER A 1 71 ? -13.722 -0.559 10.376 1.00 92.94 71 SER A CA 1
ATOM 546 C C . SER A 1 71 ? -13.702 -1.532 11.557 1.00 92.94 71 SER A C 1
ATOM 548 O O . SER A 1 71 ? -14.754 -2.046 11.944 1.00 92.94 71 SER A O 1
ATOM 550 N N . THR A 1 72 ? 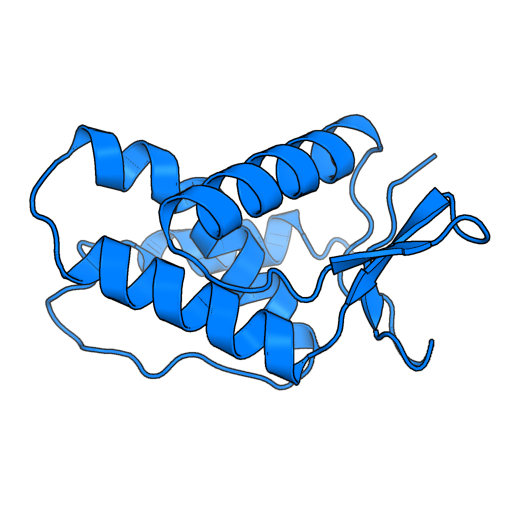-12.523 -1.844 12.097 1.00 89.56 72 THR A N 1
ATOM 551 C CA . THR A 1 72 ? -12.352 -2.857 13.140 1.00 89.56 72 THR A CA 1
ATOM 552 C C . THR A 1 72 ? -11.923 -2.232 14.461 1.00 89.56 72 THR A C 1
ATOM 554 O O . THR A 1 72 ? -11.206 -1.243 14.487 1.00 89.56 72 THR A O 1
ATOM 557 N N . ASN A 1 73 ? -12.318 -2.852 15.572 1.00 88.50 73 ASN A N 1
ATOM 558 C CA . ASN A 1 73 ? -11.789 -2.548 16.907 1.00 88.50 73 ASN A CA 1
ATOM 559 C C . ASN A 1 73 ? -10.857 -3.670 17.407 1.00 88.50 73 ASN A C 1
ATOM 561 O O . ASN A 1 73 ? -10.529 -3.737 18.589 1.00 88.50 73 ASN A O 1
ATOM 565 N N . ASN A 1 74 ? -10.478 -4.617 16.538 1.00 92.00 74 ASN A N 1
ATOM 566 C CA . ASN A 1 74 ? -9.617 -5.730 16.922 1.00 92.00 74 ASN A CA 1
ATOM 567 C C . ASN A 1 74 ? -8.156 -5.269 16.998 1.00 92.00 74 ASN A C 1
ATOM 569 O O . ASN A 1 74 ? -7.512 -5.049 15.975 1.00 92.00 74 ASN A O 1
ATOM 573 N N . PHE A 1 75 ? -7.635 -5.183 18.221 1.00 91.00 75 PHE A N 1
ATOM 574 C CA . PHE A 1 75 ? -6.271 -4.737 18.510 1.00 91.00 75 PHE A CA 1
ATOM 575 C C . PHE A 1 75 ? -5.183 -5.503 17.734 1.00 91.00 75 PHE A C 1
ATOM 577 O O . PHE A 1 75 ? -4.219 -4.910 17.257 1.00 91.00 75 PHE A O 1
ATOM 584 N N . VAL A 1 76 ? -5.341 -6.821 17.566 1.00 92.88 76 VAL A N 1
ATOM 585 C CA . VAL A 1 76 ? -4.355 -7.650 16.854 1.00 92.88 76 VAL A CA 1
ATOM 586 C C . VAL A 1 76 ? -4.342 -7.310 15.366 1.00 92.88 76 VAL A C 1
ATOM 588 O O . VAL A 1 76 ? -3.274 -7.131 14.786 1.00 92.88 76 VAL A O 1
ATOM 591 N N . LEU A 1 77 ? -5.519 -7.181 14.750 1.00 90.94 77 LEU A N 1
ATOM 592 C CA . LEU A 1 77 ? -5.623 -6.840 13.332 1.00 90.94 77 LEU A CA 1
ATOM 593 C C . LEU A 1 77 ? -5.076 -5.435 13.042 1.00 90.94 77 LEU A C 1
ATOM 595 O O . LEU A 1 77 ? -4.397 -5.251 12.035 1.00 90.94 77 LEU A O 1
ATOM 599 N N . HIS A 1 78 ? -5.305 -4.477 13.945 1.00 92.12 78 HIS A N 1
ATOM 600 C CA . HIS A 1 78 ? -4.684 -3.151 13.882 1.00 92.12 78 HIS A CA 1
ATOM 601 C C . HIS A 1 78 ? -3.161 -3.242 13.814 1.00 92.12 78 HIS A C 1
ATOM 603 O O . HIS A 1 78 ? -2.557 -2.708 12.886 1.00 92.12 78 HIS A O 1
ATOM 609 N N . GLY A 1 79 ? -2.540 -3.985 14.735 1.00 92.00 79 GLY A N 1
ATOM 610 C CA . GLY A 1 79 ? -1.088 -4.182 14.744 1.00 92.00 79 GLY A CA 1
ATOM 611 C C . GLY A 1 79 ? -0.551 -4.824 13.459 1.00 92.00 79 GLY A C 1
ATOM 612 O O . GLY A 1 79 ? 0.461 -4.369 12.927 1.00 92.00 79 GLY A O 1
ATOM 613 N N . LEU A 1 80 ? -1.247 -5.837 12.929 1.00 92.81 80 LEU A N 1
ATOM 614 C CA . LEU A 1 80 ? -0.859 -6.517 11.687 1.00 92.81 80 LEU A CA 1
ATOM 615 C C . LEU A 1 80 ? -0.939 -5.596 10.461 1.00 92.81 80 LEU A C 1
ATOM 617 O O . LEU A 1 80 ? -0.054 -5.631 9.608 1.00 92.81 80 LEU A O 1
ATOM 621 N N . LEU A 1 81 ? -1.982 -4.765 10.374 1.00 93.62 81 LEU A N 1
ATOM 622 C CA . LEU A 1 81 ? -2.179 -3.855 9.245 1.00 93.62 81 LEU A CA 1
ATOM 623 C C . LEU A 1 81 ? -1.298 -2.607 9.331 1.00 93.62 81 LEU A C 1
ATOM 625 O O . LEU A 1 81 ? -0.905 -2.092 8.288 1.00 93.62 81 LEU A O 1
ATOM 629 N N . ARG A 1 82 ? -0.968 -2.126 10.538 1.00 93.88 82 ARG A N 1
ATOM 630 C CA . ARG A 1 82 ? -0.292 -0.835 10.761 1.00 93.88 82 ARG A CA 1
ATOM 631 C C . ARG A 1 82 ? 0.982 -0.686 9.932 1.00 93.88 82 ARG A C 1
ATOM 633 O O . ARG A 1 82 ? 1.124 0.298 9.213 1.00 93.88 82 ARG A O 1
ATOM 640 N N . GLY A 1 83 ? 1.887 -1.664 10.000 1.00 93.50 83 GLY A N 1
ATOM 641 C CA . GLY A 1 83 ? 3.170 -1.594 9.292 1.00 93.50 83 GLY A CA 1
ATOM 642 C C . GLY A 1 83 ? 3.016 -1.593 7.770 1.00 93.50 83 GLY A C 1
ATOM 643 O O . GLY A 1 83 ? 3.631 -0.779 7.086 1.00 93.50 83 GLY A O 1
ATOM 644 N N . LEU A 1 84 ? 2.143 -2.457 7.242 1.00 96.62 84 LEU A N 1
ATOM 645 C CA . LEU A 1 84 ? 1.839 -2.506 5.810 1.00 96.62 84 LEU A CA 1
ATOM 646 C C . LEU A 1 84 ? 1.190 -1.197 5.338 1.00 96.62 84 LEU A C 1
ATOM 648 O O . LEU A 1 84 ? 1.598 -0.634 4.323 1.00 96.62 84 LEU A O 1
ATOM 652 N N . LEU A 1 85 ? 0.200 -0.705 6.083 1.00 97.38 85 LEU A N 1
ATOM 653 C CA . LEU A 1 85 ? -0.582 0.474 5.731 1.00 97.38 85 LEU A CA 1
ATOM 654 C C . LEU A 1 85 ? 0.262 1.750 5.754 1.00 97.38 85 LEU A C 1
ATOM 656 O O . LEU A 1 85 ? 0.204 2.515 4.798 1.00 97.38 85 LEU A O 1
ATOM 660 N N . LEU A 1 86 ? 1.083 1.969 6.785 1.00 97.19 86 LEU A N 1
ATOM 661 C CA . LEU A 1 86 ? 1.932 3.163 6.861 1.00 97.19 86 LEU A CA 1
ATOM 662 C C . LEU A 1 86 ? 2.941 3.218 5.712 1.00 97.19 86 LEU A C 1
ATOM 664 O O . LEU A 1 86 ? 3.037 4.242 5.038 1.00 97.19 86 LEU A O 1
ATOM 668 N N . SER A 1 87 ? 3.622 2.109 5.410 1.00 97.62 87 SER A N 1
ATOM 669 C CA . SER A 1 87 ? 4.504 2.042 4.238 1.00 97.62 87 SER A CA 1
ATOM 670 C C . SER A 1 87 ? 3.748 2.257 2.922 1.00 97.62 87 SER A C 1
ATOM 672 O O . SER A 1 87 ? 4.263 2.921 2.021 1.00 97.62 87 SER A O 1
ATOM 674 N N . SER A 1 88 ? 2.517 1.746 2.817 1.00 98.25 88 SER A N 1
ATOM 675 C CA . SER A 1 88 ? 1.680 1.930 1.626 1.00 98.25 88 SER A CA 1
ATOM 676 C C . SER A 1 88 ? 1.260 3.391 1.435 1.00 98.25 88 SER A C 1
ATOM 678 O O . SER A 1 88 ? 1.313 3.898 0.318 1.00 98.25 88 SER A O 1
ATOM 680 N N . ILE A 1 89 ? 0.896 4.091 2.516 1.00 97.94 89 ILE A N 1
ATOM 681 C CA . ILE A 1 89 ? 0.538 5.518 2.490 1.00 97.94 89 ILE A CA 1
ATOM 682 C C . ILE A 1 89 ? 1.735 6.356 2.039 1.00 97.94 89 ILE A C 1
ATOM 684 O O . ILE A 1 89 ? 1.608 7.119 1.087 1.00 97.94 89 ILE A O 1
ATOM 688 N N . VAL A 1 90 ? 2.911 6.163 2.645 1.00 97.44 90 VAL A N 1
ATOM 689 C CA . VAL A 1 90 ? 4.122 6.919 2.278 1.00 97.44 90 VAL A CA 1
ATOM 690 C C . VAL A 1 90 ? 4.498 6.691 0.810 1.00 97.44 90 VAL A C 1
ATOM 692 O O . VAL A 1 90 ? 4.832 7.631 0.086 1.00 97.44 90 VAL A O 1
ATOM 695 N N . MET A 1 91 ? 4.420 5.447 0.330 1.00 97.69 91 MET A N 1
ATOM 696 C CA . MET A 1 91 ? 4.690 5.141 -1.077 1.00 97.69 91 MET A CA 1
ATOM 697 C C . MET A 1 91 ? 3.664 5.799 -2.015 1.00 97.69 91 MET A C 1
ATOM 699 O O . MET A 1 91 ? 4.052 6.337 -3.052 1.00 97.69 91 MET A O 1
ATOM 703 N N . LEU A 1 92 ? 2.381 5.792 -1.640 1.00 97.94 92 LEU A N 1
ATOM 704 C CA . LEU A 1 92 ? 1.284 6.389 -2.405 1.00 97.94 92 LEU A CA 1
ATOM 705 C C . LEU A 1 92 ? 1.414 7.914 -2.499 1.00 97.94 92 LEU A C 1
ATOM 707 O O . LEU A 1 92 ? 1.260 8.483 -3.577 1.00 97.94 92 LEU A O 1
ATOM 711 N N . GLU A 1 93 ? 1.751 8.588 -1.403 1.00 95.94 93 GLU A N 1
ATOM 712 C CA . GLU A 1 93 ? 1.964 10.041 -1.405 1.00 95.94 93 GLU A CA 1
ATOM 713 C C . GLU A 1 93 ? 3.056 10.441 -2.404 1.00 95.94 93 GLU A C 1
ATOM 715 O O . GLU A 1 93 ? 2.954 11.454 -3.100 1.00 95.94 93 GLU A O 1
ATOM 720 N N . LYS A 1 94 ? 4.069 9.586 -2.581 1.00 94.38 94 LYS A N 1
ATOM 721 C CA . LYS A 1 94 ? 5.142 9.815 -3.551 1.00 94.38 94 LYS A CA 1
ATOM 722 C C . LYS A 1 94 ? 4.729 9.593 -5.007 1.00 94.38 94 LYS A C 1
ATOM 724 O O . LYS A 1 94 ? 5.398 10.121 -5.902 1.00 94.38 94 LYS A O 1
ATOM 729 N N . THR A 1 95 ? 3.623 8.897 -5.271 1.00 94.69 95 THR A N 1
ATOM 730 C CA . THR A 1 95 ? 2.992 8.892 -6.603 1.00 94.69 95 THR A CA 1
ATOM 731 C C . THR A 1 95 ? 2.142 10.145 -6.845 1.00 94.69 95 THR A C 1
ATOM 733 O O . THR A 1 95 ? 1.618 10.310 -7.942 1.00 94.69 95 THR A O 1
ATOM 736 N N . GLY A 1 96 ? 1.983 11.020 -5.843 1.00 94.62 96 GLY A N 1
ATOM 737 C CA . GLY A 1 96 ? 1.027 12.130 -5.853 1.00 94.62 96 GLY A CA 1
ATOM 738 C C . GLY A 1 96 ? -0.410 11.707 -5.525 1.00 94.62 96 GLY A C 1
ATOM 739 O O . GLY A 1 96 ? -1.323 12.518 -5.662 1.00 94.62 96 GLY A O 1
ATOM 740 N N . GLY A 1 97 ? -0.617 10.447 -5.127 1.00 96.00 97 GLY A N 1
ATOM 741 C CA . GLY A 1 97 ? -1.912 9.941 -4.684 1.00 96.00 97 GLY A CA 1
ATOM 742 C C . GLY A 1 97 ? -2.162 10.227 -3.204 1.00 96.00 97 GLY A C 1
ATOM 743 O O . GLY A 1 97 ? -1.281 10.682 -2.476 1.00 96.00 97 GLY A O 1
ATOM 744 N N . SER A 1 98 ? -3.377 9.944 -2.744 1.00 96.50 98 SER A N 1
ATOM 745 C CA . SER A 1 98 ? -3.747 10.081 -1.334 1.00 96.50 98 SER A CA 1
ATOM 746 C C . SER A 1 98 ? -4.917 9.171 -0.970 1.00 96.50 98 SER A C 1
ATOM 748 O O . SER A 1 98 ? -5.639 8.673 -1.838 1.00 96.50 98 SER A O 1
ATOM 750 N N . ILE A 1 99 ? -5.097 8.959 0.333 1.00 96.62 99 ILE A N 1
ATOM 751 C CA . ILE A 1 99 ? -6.293 8.330 0.896 1.00 96.62 99 ILE A CA 1
ATOM 752 C C . ILE A 1 99 ? -7.290 9.386 1.377 1.00 96.62 99 ILE A C 1
ATOM 754 O O . ILE A 1 99 ? -6.919 10.473 1.829 1.00 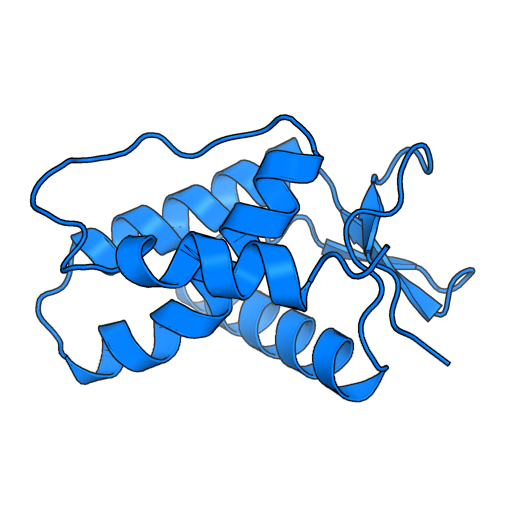96.62 99 ILE A O 1
ATOM 758 N N . VAL A 1 100 ? -8.573 9.044 1.331 1.00 95.75 100 VAL A N 1
ATOM 759 C CA . VAL A 1 100 ? -9.645 9.809 1.961 1.00 95.75 100 VAL A CA 1
ATOM 760 C C . VAL A 1 100 ? -9.714 9.415 3.428 1.00 95.75 100 VAL A C 1
ATOM 762 O O . VAL A 1 100 ? -10.066 8.287 3.776 1.00 95.75 100 VAL A O 1
ATOM 765 N N . ARG A 1 101 ? -9.374 10.368 4.293 1.00 92.69 101 ARG A N 1
ATOM 766 C CA . ARG A 1 101 ? -9.334 10.165 5.740 1.00 92.69 101 ARG A CA 1
ATOM 767 C C . ARG A 1 101 ? -10.720 10.280 6.371 1.00 92.69 101 ARG A C 1
ATOM 769 O O . ARG A 1 101 ? -11.516 11.138 5.998 1.00 92.69 101 ARG A O 1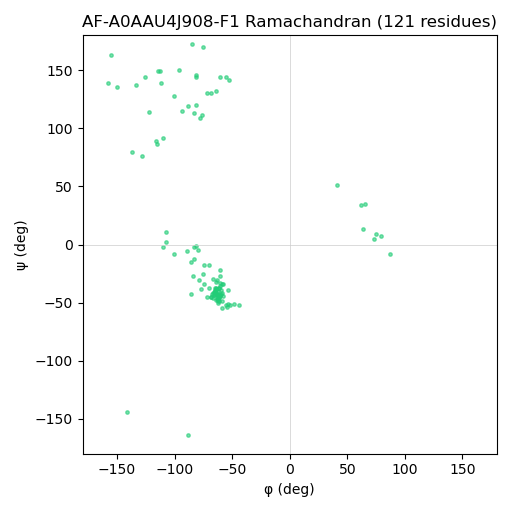
ATOM 776 N N . THR A 1 102 ? -10.961 9.462 7.390 1.00 88.06 102 THR A N 1
ATOM 777 C CA . THR A 1 102 ? -12.109 9.523 8.299 1.00 88.06 102 THR A CA 1
ATOM 778 C C . THR A 1 102 ? -11.609 9.821 9.721 1.00 88.06 102 THR A C 1
ATOM 780 O O . THR A 1 102 ? -11.326 8.892 10.486 1.00 88.06 102 THR A O 1
ATOM 783 N N . PRO A 1 103 ? -11.478 11.109 10.097 1.00 81.38 103 PRO A N 1
ATOM 784 C CA . PRO A 1 103 ? -10.984 11.504 11.413 1.00 81.38 103 PRO A CA 1
ATOM 785 C C . PRO A 1 103 ? -11.758 10.835 12.556 1.00 81.38 103 PRO A C 1
ATOM 787 O O . PRO A 1 103 ? -12.975 10.665 12.487 1.00 81.38 103 PRO A O 1
ATOM 790 N N . GLY A 1 104 ? -11.047 10.452 13.618 1.00 80.25 104 GLY A N 1
ATOM 791 C CA . GLY A 1 104 ? -11.626 9.788 14.792 1.00 80.25 104 GLY A CA 1
ATOM 792 C C . GLY A 1 104 ? -11.736 8.261 14.694 1.00 80.25 104 GLY A C 1
ATOM 793 O O . GLY A 1 104 ? -12.015 7.626 15.705 1.00 80.25 104 GLY A O 1
ATOM 794 N N . ARG A 1 105 ? -11.474 7.657 13.524 1.00 83.69 105 ARG A N 1
ATOM 795 C CA . ARG A 1 105 ? -11.375 6.189 13.356 1.00 83.69 105 ARG A CA 1
ATOM 796 C C . ARG A 1 105 ? -9.952 5.680 13.138 1.00 83.69 105 ARG A C 1
ATOM 798 O O . ARG A 1 105 ? -9.742 4.495 12.911 1.00 83.69 105 ARG A O 1
ATOM 805 N N . GLU A 1 106 ? -8.982 6.584 13.168 1.00 83.12 106 GLU A N 1
ATOM 806 C CA . GLU A 1 106 ? -7.592 6.293 12.819 1.00 83.12 106 GLU A CA 1
ATOM 807 C C . GLU A 1 106 ? -6.807 5.683 13.985 1.00 83.12 106 GLU A C 1
ATOM 809 O O . GLU A 1 106 ? -5.722 5.187 13.745 1.00 83.12 106 GLU A O 1
ATOM 814 N N . ASP A 1 107 ? -7.324 5.707 15.220 1.00 83.44 107 ASP A N 1
ATOM 815 C CA . ASP A 1 107 ? -6.692 5.119 16.421 1.00 83.44 107 ASP A CA 1
ATOM 816 C C . ASP A 1 107 ? -5.166 5.353 16.500 1.00 83.44 107 ASP A C 1
ATOM 818 O O . ASP A 1 107 ? -4.359 4.425 16.561 1.00 83.44 107 ASP A O 1
ATOM 822 N N . GLY A 1 108 ? -4.753 6.618 16.347 1.00 83.75 108 GLY A N 1
ATOM 823 C CA . GLY A 1 108 ? -3.341 7.015 16.376 1.00 83.75 108 GLY A CA 1
ATOM 824 C C . GLY A 1 108 ? -2.473 6.435 15.248 1.00 83.75 108 GLY A C 1
ATOM 825 O O . GLY A 1 108 ? -1.250 6.500 15.329 1.00 83.75 108 GLY A O 1
ATOM 826 N N . LEU A 1 109 ? -3.055 5.851 14.190 1.00 89.50 109 LEU A N 1
ATOM 827 C CA . LEU A 1 109 ? -2.337 5.276 13.041 1.00 89.50 109 LEU A CA 1
ATOM 828 C C . LEU A 1 109 ? -1.277 6.235 12.504 1.00 89.50 109 LEU A C 1
ATOM 830 O O . LEU A 1 109 ? -0.122 5.859 12.343 1.00 89.50 109 LEU A O 1
ATOM 834 N N . LEU A 1 110 ? -1.678 7.478 12.250 1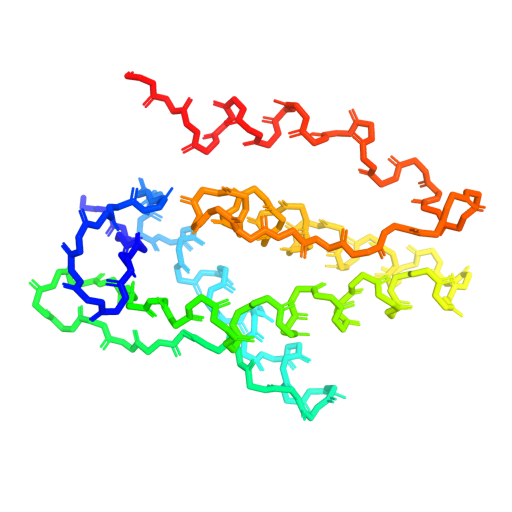.00 90.06 110 LEU A N 1
ATOM 835 C CA . LEU A 1 110 ? -0.854 8.454 11.543 1.00 90.06 110 LEU A CA 1
ATOM 836 C C . LEU A 1 110 ? 0.153 9.180 12.444 1.00 90.06 110 LEU A C 1
ATOM 838 O O . LEU A 1 110 ? 0.953 9.954 11.932 1.00 90.06 110 LEU A O 1
ATOM 842 N N . GLU A 1 111 ? 0.164 8.910 13.751 1.00 90.50 111 GLU A N 1
ATOM 843 C CA . GLU A 1 111 ? 1.165 9.468 14.674 1.00 90.50 111 GLU A CA 1
ATOM 844 C C . GLU A 1 111 ? 2.585 8.994 14.327 1.00 90.50 111 GLU A C 1
ATOM 846 O O . GLU A 1 111 ? 3.550 9.735 14.497 1.00 90.50 111 GLU A O 1
ATOM 851 N N . ASP A 1 112 ? 2.707 7.788 13.761 1.00 89.62 112 ASP A N 1
ATOM 852 C CA . ASP A 1 112 ? 3.991 7.221 13.340 1.00 89.62 112 ASP A CA 1
ATOM 853 C C . ASP A 1 112 ? 4.375 7.576 11.896 1.00 89.62 112 ASP A C 1
ATOM 855 O O . ASP A 1 112 ? 5.480 7.234 11.463 1.00 89.62 112 ASP A O 1
ATOM 859 N N . LEU A 1 113 ? 3.497 8.236 11.129 1.00 92.56 113 LEU A N 1
ATOM 860 C CA . LEU A 1 113 ? 3.684 8.417 9.684 1.00 92.56 113 LEU A CA 1
ATOM 861 C C . LEU A 1 113 ? 5.003 9.135 9.365 1.00 92.56 113 LEU A C 1
ATOM 863 O O . LEU A 1 113 ? 5.767 8.663 8.527 1.00 92.56 113 LEU A O 1
ATOM 867 N N . ASP A 1 114 ? 5.331 10.196 10.104 1.00 92.81 114 ASP A N 1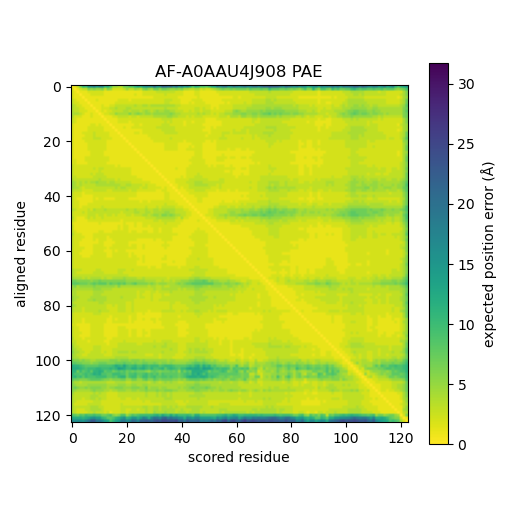
ATOM 868 C CA . ASP A 1 114 ? 6.584 10.946 9.940 1.00 92.81 114 ASP A CA 1
ATOM 869 C C . ASP A 1 114 ? 7.832 10.074 10.134 1.00 92.81 114 ASP A C 1
ATOM 871 O O . ASP A 1 114 ? 8.863 10.277 9.489 1.00 92.81 114 ASP A O 1
ATOM 875 N N . SER A 1 115 ? 7.767 9.090 11.033 1.00 93.44 115 SER A N 1
ATOM 876 C CA . SER A 1 115 ? 8.871 8.155 11.253 1.00 93.44 115 SER A CA 1
ATOM 877 C C . SER A 1 115 ? 9.040 7.206 10.069 1.00 93.44 115 SER A C 1
ATOM 879 O O . SER A 1 115 ? 10.174 6.934 9.676 1.00 93.44 115 SER A O 1
ATOM 881 N N . TYR A 1 116 ? 7.940 6.762 9.457 1.00 94.94 116 TYR A N 1
ATOM 882 C CA . TYR A 1 116 ? 7.978 5.967 8.228 1.00 94.94 116 TYR A CA 1
ATOM 883 C C . TYR A 1 116 ? 8.492 6.782 7.041 1.00 94.94 116 TYR A C 1
ATOM 885 O O . TYR A 1 116 ? 9.343 6.288 6.306 1.00 94.94 116 TYR A O 1
ATOM 893 N N . VAL A 1 117 ? 8.055 8.037 6.897 1.00 94.62 117 VAL A N 1
ATOM 894 C CA . VAL A 1 117 ? 8.562 8.967 5.875 1.00 94.62 117 VAL A CA 1
ATOM 895 C C . VAL A 1 117 ? 10.084 9.081 5.970 1.00 94.62 117 VAL A C 1
ATOM 897 O O . VAL A 1 117 ? 10.781 8.795 4.999 1.00 94.62 117 VAL A O 1
ATOM 900 N N . ARG A 1 118 ? 10.618 9.398 7.159 1.00 92.94 118 ARG A N 1
ATOM 901 C CA . ARG A 1 118 ? 12.072 9.504 7.385 1.00 92.94 118 ARG A CA 1
ATOM 902 C C . ARG A 1 118 ? 12.821 8.194 7.137 1.00 92.94 118 ARG A C 1
ATOM 904 O O . ARG A 1 118 ? 13.943 8.214 6.649 1.00 92.94 118 ARG A O 1
ATOM 911 N N . ALA A 1 119 ? 12.233 7.055 7.500 1.00 91.50 119 ALA A N 1
ATOM 912 C CA . ALA A 1 119 ? 12.875 5.753 7.326 1.00 91.50 119 ALA A CA 1
ATOM 913 C C . ALA A 1 119 ? 12.881 5.285 5.863 1.00 91.50 119 ALA A C 1
ATOM 915 O O . ALA A 1 119 ? 13.811 4.604 5.435 1.00 91.50 119 ALA A O 1
ATOM 916 N N . MET A 1 120 ? 11.842 5.620 5.096 1.00 93.75 120 MET A N 1
ATOM 917 C CA . MET A 1 120 ? 11.721 5.232 3.691 1.00 93.75 120 MET A CA 1
ATOM 918 C C . MET A 1 120 ? 12.464 6.188 2.762 1.00 93.75 120 MET A C 1
ATOM 920 O O . MET A 1 120 ? 12.874 5.774 1.675 1.00 93.75 120 MET A O 1
ATOM 924 N N . TRP A 1 121 ? 12.626 7.447 3.165 1.00 85.19 121 TRP A N 1
ATOM 925 C CA . TRP A 1 121 ? 13.312 8.477 2.396 1.00 85.19 121 TRP A CA 1
ATOM 926 C C . TRP A 1 121 ? 14.562 8.904 3.156 1.00 85.19 121 TRP A C 1
ATOM 928 O O . TRP A 1 121 ? 14.550 9.828 3.964 1.00 85.19 121 TRP A O 1
ATOM 938 N N . THR A 1 122 ? 15.643 8.172 2.916 1.00 61.47 122 THR A N 1
ATOM 939 C CA . THR A 1 122 ? 16.988 8.652 3.227 1.00 61.47 122 THR A CA 1
ATOM 940 C C . THR A 1 122 ? 17.472 9.406 1.992 1.00 61.47 122 THR A C 1
ATOM 942 O O . THR A 1 122 ? 17.489 8.817 0.909 1.00 61.47 122 THR A O 1
ATOM 945 N N . ASP A 1 123 ? 17.766 10.699 2.142 1.00 47.62 123 ASP A N 1
ATOM 946 C CA . ASP A 1 123 ? 18.488 11.482 1.128 1.00 47.62 123 ASP A CA 1
ATOM 947 C C . ASP A 1 123 ? 19.891 10.901 0.869 1.00 47.62 123 ASP A C 1
ATOM 949 O O . ASP A 1 123 ? 20.514 10.392 1.836 1.00 47.62 123 ASP A O 1
#

Radius of gyration: 13.76 Å; Cα contacts (8 Å, |Δi|>4): 165; chains: 1; bounding box: 35×24×35 Å

Mean predicted aligned error: 3.08 Å

Secondary structure (DSSP, 8-state):
-B--EEETTSS-EEE--BHHHHHHHHHHHHHHHHHHT----EEEETTTTEEEE-HHHHHHHHHHHHHHHHH---HHHHHHHHHHHHHHHHHHHHTT------TTSSTTGGGGHHHHHHHH---

Foldseek 3Di:
DWAWEAAQVRPDTLFTHRHVVQVVLVVLLVVLCVVQVAQCQWDQDPPRNHTHGHLVSLLRSLQSLQVVLLVDPDPVSVVSSLVSNLLSQSSNVSVVHHYDDDPPSCVCSCVCNVVSNCVRDDD

Solvent-accessible surface area (backbone atoms only — not comparable to full-atom values): 6914 Å² total; per-residue (Å²): 120,52,18,37,30,26,35,64,86,68,82,45,79,55,36,65,40,54,37,70,57,35,51,50,50,53,53,53,44,51,53,53,17,63,78,66,76,39,59,53,29,70,42,83,27,80,93,69,57,25,30,27,34,38,64,73,39,29,39,54,30,47,38,51,52,50,53,51,52,46,73,53,88,51,68,67,61,43,62,67,45,46,65,59,46,50,56,41,48,53,42,35,46,66,71,72,45,75,70,89,83,61,88,91,43,52,84,69,58,70,77,52,42,66,60,50,45,54,70,62,53,72,132